Protein AF-A0A359GSQ2-F1 (afdb_monomer)

Radius of gyration: 12.94 Å; Cα contacts (8 Å, |Δi|>4): 41; chains: 1; bounding box: 30×23×33 Å

Mean predicted aligned error: 8.49 Å

Secondary structure (DSSP, 8-state):
----EEE----HHHHH-HHHHHHHHHHH--EEE---HHHHHHHHHHIIIIIS--

Structure (mmCIF, N/CA/C/O backbone):
data_AF-A0A359GSQ2-F1
#
_entry.id   AF-A0A359GSQ2-F1
#
loop_
_atom_site.group_PDB
_atom_site.id
_atom_site.type_symbol
_atom_site.label_atom_id
_atom_site.label_alt_id
_atom_site.label_comp_id
_atom_site.label_asym_id
_atom_site.label_entity_id
_atom_site.label_seq_id
_atom_site.pdbx_PDB_ins_code
_atom_site.Cartn_x
_atom_site.Cartn_y
_atom_site.Cartn_z
_atom_site.occupancy
_atom_site.B_iso_or_equiv
_atom_site.auth_seq_id
_atom_site.auth_comp_id
_atom_site.auth_asym_id
_atom_site.auth_atom_id
_atom_site.pdbx_PDB_model_num
ATOM 1 N N . ASP A 1 1 ? -25.022 4.563 -0.026 1.00 48.59 1 ASP A N 1
ATOM 2 C CA . ASP A 1 1 ? -24.270 3.327 -0.309 1.00 48.59 1 ASP A CA 1
ATOM 3 C C . ASP A 1 1 ? -23.418 2.940 0.887 1.00 48.59 1 ASP A C 1
ATOM 5 O O . ASP A 1 1 ? -22.653 3.772 1.358 1.00 48.59 1 ASP A O 1
ATOM 9 N N . ASN A 1 2 ? -23.591 1.726 1.418 1.00 61.50 2 ASN A N 1
ATOM 10 C CA . ASN A 1 2 ? -22.694 1.163 2.434 1.00 61.50 2 ASN A CA 1
ATOM 11 C C . ASN A 1 2 ? -21.543 0.465 1.707 1.00 61.50 2 ASN A C 1
ATOM 13 O O . ASN A 1 2 ? -21.729 -0.613 1.144 1.00 61.50 2 ASN A O 1
ATOM 17 N N . ILE A 1 3 ? -20.377 1.108 1.670 1.00 68.06 3 ILE A N 1
ATOM 18 C CA . ILE A 1 3 ? -19.157 0.506 1.133 1.00 68.06 3 ILE A CA 1
ATOM 19 C C . ILE A 1 3 ? -18.516 -0.296 2.265 1.00 68.06 3 ILE A C 1
ATOM 21 O O . ILE A 1 3 ? -17.978 0.292 3.195 1.00 68.06 3 ILE A O 1
ATOM 25 N N . ASN A 1 4 ? -18.585 -1.625 2.182 1.00 71.81 4 ASN A N 1
ATOM 26 C CA . ASN A 1 4 ? -18.037 -2.524 3.207 1.00 71.81 4 ASN A CA 1
ATOM 27 C C . ASN A 1 4 ? -16.627 -3.035 2.867 1.00 71.81 4 ASN A C 1
ATOM 29 O O . ASN A 1 4 ? -15.888 -3.413 3.770 1.00 71.81 4 ASN A O 1
ATOM 33 N N . CYS A 1 5 ? -16.240 -3.001 1.586 1.00 72.56 5 CYS A N 1
ATOM 34 C CA . CYS A 1 5 ? -14.913 -3.398 1.116 1.00 72.56 5 CYS A CA 1
ATOM 35 C C . CYS A 1 5 ? -14.385 -2.394 0.093 1.00 72.56 5 CYS A C 1
ATOM 37 O O . CYS A 1 5 ? -15.121 -1.979 -0.808 1.00 72.56 5 CYS A O 1
ATOM 39 N N . ILE A 1 6 ? -13.103 -2.046 0.201 1.00 78.62 6 ILE A N 1
ATOM 40 C CA . ILE A 1 6 ? -12.405 -1.198 -0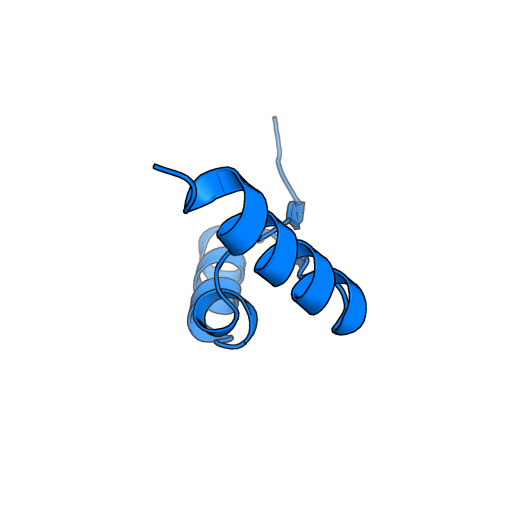.772 1.00 78.62 6 ILE A CA 1
ATOM 41 C C . ILE A 1 6 ? -11.107 -1.854 -1.243 1.00 78.62 6 ILE A C 1
ATOM 43 O O . ILE A 1 6 ? -10.387 -2.477 -0.463 1.00 78.62 6 ILE A O 1
ATOM 47 N N . GLY A 1 7 ? -10.795 -1.682 -2.527 1.00 75.94 7 GLY A N 1
ATOM 48 C CA . GLY A 1 7 ? -9.488 -2.024 -3.085 1.00 75.94 7 GLY A CA 1
ATOM 49 C C . GLY A 1 7 ? -8.517 -0.863 -2.897 1.00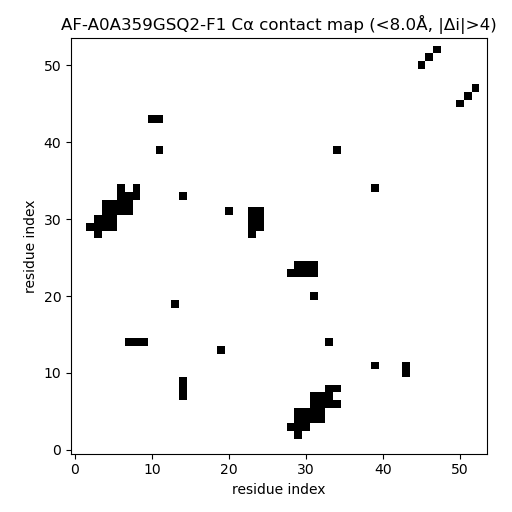 75.94 7 GLY A C 1
ATOM 50 O O . GLY A 1 7 ? -8.762 0.232 -3.405 1.00 75.94 7 GLY A O 1
ATOM 51 N N . LEU A 1 8 ? -7.422 -1.084 -2.169 1.00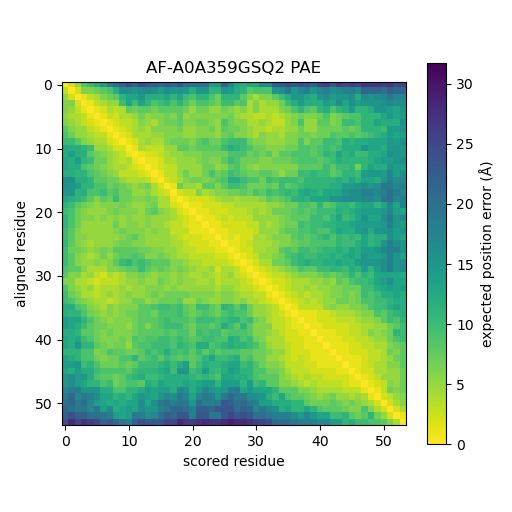 73.38 8 LEU A N 1
ATOM 52 C CA . LEU A 1 8 ? -6.375 -0.078 -1.991 1.00 73.38 8 LEU A CA 1
ATOM 53 C C . LEU A 1 8 ? -5.284 -0.285 -3.043 1.00 73.38 8 LEU A C 1
ATOM 55 O O . LEU A 1 8 ? -4.417 -1.145 -2.895 1.00 73.38 8 LEU A O 1
ATOM 59 N N . LEU A 1 9 ? -5.333 0.528 -4.095 1.00 68.75 9 LEU A N 1
ATOM 60 C CA . LEU A 1 9 ? -4.326 0.584 -5.151 1.00 68.75 9 LEU A CA 1
ATOM 61 C C . LEU A 1 9 ? -3.411 1.780 -4.891 1.00 68.75 9 LEU A C 1
ATOM 63 O O . LEU A 1 9 ? -3.863 2.920 -4.822 1.00 68.75 9 LEU A O 1
ATOM 67 N N . GLY A 1 10 ? -2.123 1.521 -4.705 1.00 67.94 10 GL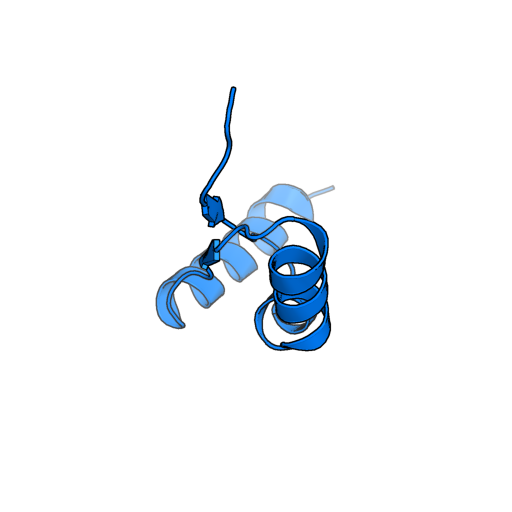Y A N 1
ATOM 68 C CA . GLY A 1 10 ? -1.146 2.551 -4.382 1.00 67.94 10 GLY A CA 1
ATOM 69 C C . GLY A 1 10 ? 0.268 2.033 -4.565 1.00 67.94 10 GLY A C 1
ATOM 70 O O . GLY A 1 10 ? 0.493 0.961 -5.119 1.00 67.94 10 GLY A O 1
ATOM 71 N N . THR A 1 11 ? 1.248 2.793 -4.091 1.00 64.81 11 THR A N 1
ATOM 72 C CA . THR A 1 11 ? 2.629 2.307 -4.098 1.00 64.81 11 THR A CA 1
ATOM 73 C C . THR A 1 11 ? 2.784 1.142 -3.121 1.00 64.81 11 THR A C 1
ATOM 75 O O . THR A 1 11 ? 2.034 1.018 -2.148 1.00 64.81 11 THR A O 1
ATOM 78 N N . ARG A 1 12 ? 3.804 0.306 -3.346 1.00 65.94 12 ARG A N 1
ATOM 79 C CA . ARG A 1 12 ? 4.139 -0.834 -2.482 1.00 65.94 12 ARG A CA 1
ATOM 80 C C . ARG A 1 12 ? 4.168 -0.457 -0.994 1.00 65.94 12 ARG A C 1
ATOM 82 O O . ARG A 1 12 ? 3.649 -1.203 -0.178 1.00 65.94 12 ARG A O 1
ATOM 89 N N . PHE A 1 13 ? 4.667 0.733 -0.655 1.00 64.38 13 PHE A N 1
ATOM 90 C CA . PHE A 1 13 ? 4.699 1.245 0.718 1.00 64.38 13 PHE A CA 1
ATOM 91 C C . PHE A 1 13 ? 3.309 1.428 1.336 1.00 64.38 13 PHE A C 1
ATOM 93 O O . PHE A 1 13 ? 3.101 1.066 2.489 1.00 64.38 13 PHE A O 1
ATOM 100 N N . THR A 1 14 ? 2.346 1.951 0.577 1.00 67.81 14 THR A N 1
ATOM 101 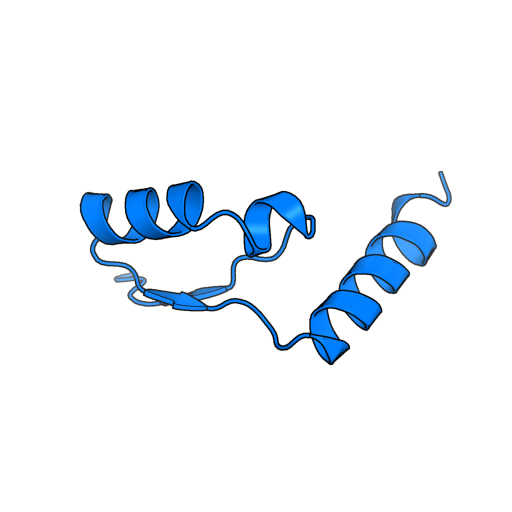C CA . THR A 1 14 ? 0.956 2.111 1.033 1.00 67.81 14 THR A CA 1
ATOM 102 C C . THR A 1 14 ? 0.235 0.763 1.145 1.00 67.81 14 THR A C 1
ATOM 104 O O . THR A 1 14 ? -0.652 0.604 1.979 1.00 67.81 14 THR A O 1
ATOM 107 N N . MET A 1 15 ? 0.630 -0.216 0.330 1.00 67.44 15 MET A N 1
ATOM 108 C CA . MET A 1 15 ? 0.055 -1.566 0.305 1.00 67.44 15 MET A CA 1
ATOM 109 C C . MET A 1 15 ? 0.655 -2.512 1.361 1.00 67.44 15 MET A C 1
ATOM 111 O O . MET A 1 15 ? -0.050 -3.407 1.835 1.00 67.44 15 MET A O 1
ATOM 115 N N . GLU A 1 16 ? 1.926 -2.327 1.733 1.00 65.62 16 GLU A N 1
ATOM 116 C CA . GLU A 1 16 ? 2.639 -3.118 2.751 1.00 65.62 16 GLU A CA 1
ATOM 117 C C . GLU A 1 16 ? 2.530 -2.524 4.162 1.00 65.62 16 GLU A C 1
ATOM 119 O O . GLU A 1 16 ? 2.608 -3.272 5.130 1.00 65.62 16 GLU A O 1
ATOM 124 N N . GLN A 1 17 ? 2.329 -1.210 4.324 1.00 67.44 17 GLN A N 1
ATOM 125 C CA . GLN A 1 17 ? 2.142 -0.637 5.659 1.00 67.44 17 GLN A CA 1
ATOM 126 C C . GLN A 1 17 ? 0.721 -0.880 6.177 1.00 67.44 17 GLN A C 1
ATOM 128 O O . GLN A 1 17 ? -0.225 -0.171 5.822 1.00 67.44 17 GLN A O 1
ATOM 133 N N . ASP A 1 18 ? 0.595 -1.824 7.109 1.00 67.25 18 ASP A N 1
ATOM 134 C CA . ASP A 1 18 ? -0.654 -2.126 7.819 1.00 67.25 18 ASP A CA 1
ATOM 135 C C . ASP A 1 18 ? -1.283 -0.905 8.501 1.00 67.25 18 ASP A C 1
ATOM 137 O O . ASP A 1 18 ? -2.499 -0.840 8.637 1.00 67.25 18 ASP A O 1
ATOM 141 N N . PHE A 1 19 ? -0.498 0.119 8.856 1.00 70.81 19 PHE A N 1
ATOM 142 C CA . PHE A 1 19 ? -1.000 1.339 9.498 1.00 70.81 19 PHE A CA 1
ATOM 143 C C . PHE A 1 19 ? -2.134 2.019 8.714 1.00 70.81 19 PHE A C 1
ATOM 145 O O . PHE A 1 19 ? -3.105 2.489 9.312 1.00 70.81 19 PHE A O 1
ATOM 152 N N . TYR A 1 20 ? -2.041 2.062 7.380 1.00 69.81 20 TYR A N 1
ATOM 153 C CA . TYR A 1 20 ? -3.067 2.708 6.557 1.00 69.81 20 TYR A CA 1
ATOM 154 C C . TYR A 1 20 ? -4.346 1.864 6.479 1.00 69.81 20 TYR A C 1
ATOM 156 O O . TYR A 1 20 ? -5.448 2.410 6.559 1.00 69.81 20 TYR A O 1
ATOM 164 N N . LYS A 1 21 ? -4.206 0.534 6.402 1.00 72.62 21 LYS A N 1
ATOM 165 C CA . LYS A 1 21 ? -5.336 -0.409 6.389 1.00 72.62 21 LYS A CA 1
ATOM 166 C C . LYS A 1 21 ? -6.039 -0.457 7.736 1.00 72.62 21 LYS A C 1
ATOM 168 O O . LYS A 1 21 ? -7.260 -0.312 7.788 1.00 72.62 21 LYS A O 1
ATOM 173 N N . SER A 1 22 ? -5.275 -0.587 8.818 1.00 74.81 22 SER A N 1
ATOM 174 C CA . SER A 1 22 ? -5.794 -0.619 10.185 1.00 74.81 22 SER A CA 1
ATOM 175 C C . SER A 1 22 ? -6.556 0.654 10.500 1.00 74.81 22 SER A C 1
ATOM 177 O O . SER A 1 22 ? -7.670 0.585 10.998 1.00 74.81 22 SER A O 1
ATOM 179 N N . ARG A 1 23 ? -6.048 1.824 10.096 1.00 79.62 23 ARG A N 1
ATOM 180 C CA . ARG A 1 23 ? -6.746 3.092 10.335 1.00 79.62 23 ARG A CA 1
ATOM 181 C C . ARG A 1 23 ? -8.092 3.190 9.614 1.00 79.62 23 ARG A C 1
ATOM 183 O O . ARG A 1 23 ? -9.010 3.794 10.162 1.00 79.62 23 ARG A O 1
ATOM 190 N N . ILE A 1 24 ? -8.218 2.634 8.407 1.00 75.62 24 ILE A N 1
ATOM 191 C CA . ILE A 1 24 ? -9.484 2.604 7.655 1.00 75.62 24 ILE A CA 1
ATOM 192 C C . ILE A 1 24 ? -10.442 1.578 8.268 1.00 75.62 24 ILE A C 1
ATOM 194 O O . ILE A 1 24 ? -11.609 1.892 8.498 1.00 75.62 24 ILE A O 1
ATOM 198 N N . THR A 1 25 ? -9.927 0.398 8.603 1.00 78.19 25 THR A N 1
ATOM 199 C CA . THR A 1 25 ? -10.701 -0.685 9.219 1.00 78.19 25 THR A CA 1
ATOM 200 C C . THR A 1 25 ? -11.223 -0.270 10.598 1.00 78.19 25 THR A C 1
ATOM 202 O O . THR A 1 25 ? -12.403 -0.429 10.878 1.00 78.19 25 THR A O 1
ATOM 205 N N . GLU A 1 26 ? -10.397 0.353 11.442 1.00 79.31 26 GLU A N 1
ATOM 206 C CA . GLU A 1 26 ? -10.797 0.823 12.776 1.00 79.31 26 GLU A CA 1
ATOM 207 C C . GLU A 1 26 ? -11.751 2.021 12.729 1.00 79.31 26 GLU A C 1
ATOM 209 O O . GLU A 1 26 ? -12.673 2.102 13.538 1.00 79.31 26 GLU A O 1
ATOM 214 N N . LYS A 1 27 ? -11.550 2.973 11.806 1.00 79.69 27 LYS A N 1
ATOM 215 C CA . LYS A 1 27 ? -12.414 4.165 11.734 1.00 79.69 27 LYS A CA 1
ATOM 216 C C . LYS A 1 27 ? -13.746 3.920 11.045 1.00 79.69 27 LYS A C 1
ATOM 218 O O . LYS A 1 27 ? -14.714 4.595 11.385 1.00 79.69 27 LYS A O 1
ATOM 223 N N . PHE A 1 28 ? -13.773 3.048 10.044 1.00 80.06 28 PHE A N 1
ATOM 224 C CA . PHE A 1 28 ? -14.930 2.895 9.166 1.00 80.06 28 PHE A CA 1
ATOM 225 C C . PHE A 1 28 ? -15.493 1.471 9.147 1.00 80.06 28 PHE A C 1
ATOM 227 O O . PHE A 1 28 ? -16.575 1.275 8.605 1.00 80.06 28 PHE A O 1
ATOM 234 N N . GLY A 1 29 ? -14.810 0.485 9.740 1.00 78.81 29 GLY A N 1
ATOM 235 C CA . GLY A 1 29 ? -15.235 -0.919 9.696 1.00 78.81 29 GLY A CA 1
ATOM 236 C C . GLY A 1 29 ? -15.137 -1.536 8.300 1.00 78.81 29 GLY A C 1
ATOM 237 O O . GLY A 1 29 ? -15.827 -2.509 8.021 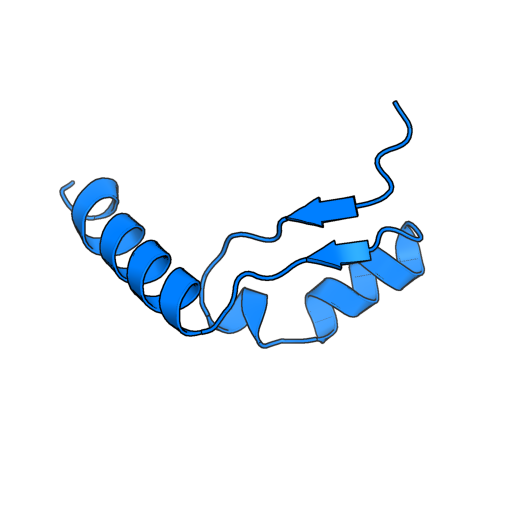1.00 78.81 29 GLY A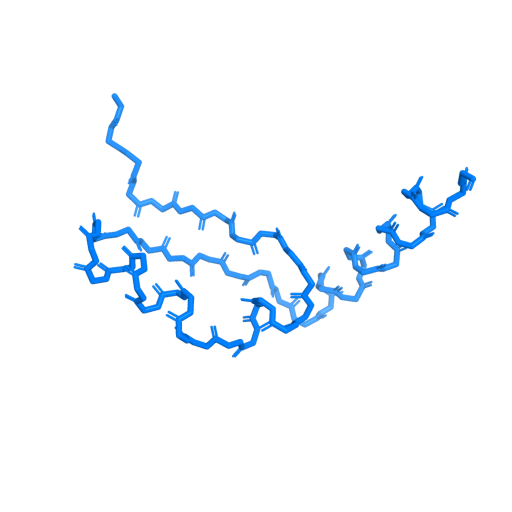 O 1
ATOM 238 N N . ILE A 1 30 ? -14.335 -0.938 7.414 1.00 81.00 30 ILE A N 1
ATOM 239 C CA . ILE A 1 30 ? -14.243 -1.310 6.000 1.00 81.00 30 ILE A CA 1
ATOM 240 C C . ILE A 1 30 ? -13.039 -2.218 5.800 1.00 81.00 30 ILE A C 1
ATOM 242 O O . ILE A 1 30 ? -11.924 -1.871 6.194 1.00 81.00 30 ILE A O 1
ATOM 246 N N . GLU A 1 31 ? -13.260 -3.352 5.144 1.00 77.25 31 GLU A N 1
ATOM 247 C CA . GLU A 1 31 ? -12.205 -4.298 4.809 1.00 77.25 31 GLU A CA 1
ATOM 248 C C . GLU A 1 31 ? -11.366 -3.769 3.636 1.00 77.25 31 GLU A C 1
ATOM 250 O O . GLU A 1 31 ? -11.896 -3.315 2.614 1.00 77.25 31 GLU A O 1
ATOM 255 N N . VAL A 1 32 ? -10.040 -3.799 3.788 1.00 78.00 32 VAL A N 1
ATOM 256 C CA . VAL A 1 32 ? -9.107 -3.295 2.774 1.00 78.00 32 VAL A CA 1
ATOM 257 C C . VAL A 1 32 ? -8.455 -4.462 2.050 1.00 78.00 32 VAL A C 1
ATOM 259 O O . VAL A 1 32 ? -7.601 -5.153 2.606 1.00 78.00 32 VAL A O 1
ATOM 262 N N . LEU A 1 33 ? -8.817 -4.636 0.782 1.00 79.00 33 LEU A N 1
ATOM 263 C CA . LEU A 1 33 ? -8.220 -5.639 -0.090 1.00 79.00 33 LEU A CA 1
ATOM 264 C C . LEU A 1 33 ? -7.004 -5.046 -0.798 1.00 79.00 33 LEU A C 1
ATOM 266 O O . LEU A 1 33 ? -7.059 -3.950 -1.366 1.00 79.00 33 LEU A O 1
ATOM 270 N N . VAL A 1 34 ? -5.897 -5.784 -0.757 1.00 75.62 34 VAL A N 1
ATOM 271 C CA . VAL A 1 34 ? -4.676 -5.463 -1.494 1.00 75.62 34 VAL A CA 1
ATOM 272 C C . VAL A 1 34 ? -4.391 -6.605 -2.463 1.00 75.62 34 VAL A C 1
ATOM 274 O O . VAL A 1 34 ? -4.401 -7.751 -2.020 1.00 75.62 34 VAL A O 1
ATOM 277 N N . PRO A 1 35 ? -4.127 -6.308 -3.745 1.00 75.06 35 PRO A N 1
ATOM 278 C CA . PRO A 1 35 ? -3.822 -7.325 -4.743 1.00 75.06 35 PRO A CA 1
ATOM 279 C C . PRO A 1 35 ? -2.572 -8.145 -4.397 1.00 75.06 35 PRO A C 1
ATOM 281 O O . PRO A 1 35 ? -1.686 -7.698 -3.648 1.00 75.06 35 PRO A O 1
ATOM 284 N N . GLU A 1 36 ? -2.522 -9.350 -4.957 1.00 76.38 36 GLU A N 1
ATOM 285 C CA . GLU A 1 36 ? -1.464 -10.342 -4.747 1.00 76.38 36 GLU A CA 1
ATOM 286 C C . GLU A 1 36 ? -0.091 -9.824 -5.238 1.00 76.38 36 GLU A C 1
ATOM 288 O O . GLU A 1 36 ? -0.015 -8.849 -5.993 1.00 76.38 36 GLU A O 1
ATOM 293 N N . PRO A 1 37 ? 1.034 -10.424 -4.804 1.00 75.69 37 PRO A N 1
ATOM 294 C CA . PRO A 1 37 ? 2.379 -9.959 -5.152 1.00 75.69 37 PRO A CA 1
ATOM 295 C C . PRO A 1 37 ? 2.608 -9.769 -6.659 1.00 75.69 37 PRO A C 1
ATOM 297 O O . PRO A 1 37 ? 3.179 -8.752 -7.052 1.00 75.69 37 PRO A O 1
ATOM 300 N N . ASP A 1 38 ? 2.130 -10.697 -7.489 1.00 76.31 38 ASP A N 1
ATOM 301 C CA . ASP A 1 38 ? 2.256 -10.638 -8.951 1.00 76.31 38 ASP A CA 1
ATOM 302 C C . ASP A 1 38 ? 1.436 -9.495 -9.566 1.00 76.31 38 ASP A C 1
ATOM 304 O O . ASP A 1 38 ? 1.911 -8.761 -10.435 1.00 76.31 38 ASP A O 1
ATOM 308 N N . GLU A 1 39 ? 0.226 -9.272 -9.055 1.00 73.44 39 GLU A N 1
ATOM 309 C CA . GLU A 1 39 ? -0.628 -8.160 -9.471 1.00 73.44 39 GLU A CA 1
ATOM 310 C C . GLU A 1 39 ? -0.032 -6.810 -9.059 1.00 73.44 39 GLU A C 1
ATOM 312 O O . GLU A 1 39 ? -0.130 -5.839 -9.807 1.00 73.44 39 GLU A O 1
ATOM 317 N N . ARG A 1 40 ? 0.649 -6.733 -7.906 1.00 73.62 40 ARG A N 1
ATOM 318 C CA . ARG A 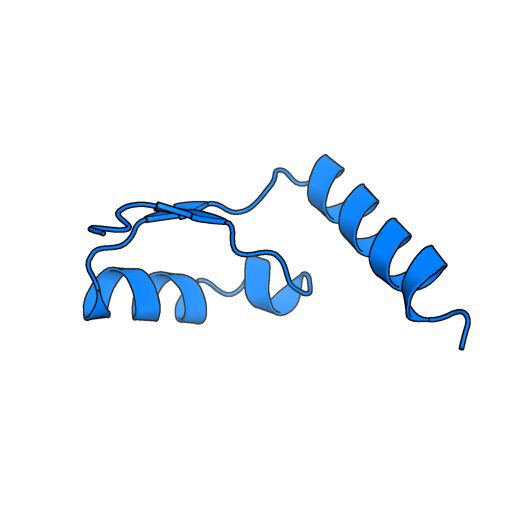1 40 ? 1.376 -5.519 -7.496 1.00 73.62 40 ARG A CA 1
ATOM 319 C C . ARG A 1 40 ? 2.542 -5.200 -8.426 1.00 73.62 40 ARG A C 1
ATOM 321 O O . ARG A 1 40 ? 2.807 -4.022 -8.651 1.00 73.62 40 ARG A O 1
ATOM 328 N N . ILE A 1 41 ? 3.232 -6.211 -8.956 1.00 74.12 41 ILE A N 1
ATOM 329 C CA . ILE A 1 41 ? 4.315 -6.017 -9.931 1.00 74.12 41 ILE A CA 1
ATOM 330 C C . ILE A 1 41 ? 3.745 -5.467 -11.237 1.00 74.12 41 ILE A C 1
ATOM 332 O O . ILE A 1 41 ? 4.268 -4.480 -11.752 1.00 74.12 41 ILE A O 1
ATOM 336 N N . LEU A 1 42 ? 2.645 -6.048 -11.726 1.00 79.00 42 LEU A N 1
ATOM 337 C CA . LEU A 1 42 ? 1.956 -5.550 -12.914 1.00 79.00 42 LEU A CA 1
ATOM 338 C C . LEU A 1 42 ? 1.464 -4.113 -12.713 1.00 79.00 42 LEU A C 1
ATOM 340 O O . LEU A 1 42 ? 1.706 -3.262 -13.560 1.00 79.00 42 LEU A O 1
ATOM 344 N N . LEU A 1 43 ? 0.831 -3.817 -11.575 1.00 76.25 43 LEU A N 1
ATOM 345 C CA . LEU A 1 43 ? 0.325 -2.479 -11.274 1.00 76.25 43 LEU A CA 1
ATOM 346 C C . LEU A 1 43 ? 1.459 -1.453 -11.170 1.00 76.25 43 LEU A C 1
ATOM 348 O O . LEU A 1 43 ? 1.335 -0.338 -11.664 1.00 76.25 43 LEU A O 1
ATOM 352 N N . HIS A 1 44 ? 2.577 -1.827 -10.542 1.00 71.56 44 HIS A N 1
ATOM 353 C CA . HIS A 1 44 ? 3.758 -0.974 -10.450 1.00 71.56 44 HIS A CA 1
ATOM 354 C C . HIS A 1 44 ? 4.368 -0.704 -11.827 1.00 71.56 44 HIS A C 1
ATOM 356 O O . HIS A 1 44 ? 4.729 0.437 -12.107 1.00 71.56 44 HIS A O 1
ATOM 362 N N . ALA A 1 45 ? 4.435 -1.730 -12.682 1.00 74.88 45 ALA A N 1
ATOM 363 C CA . ALA A 1 45 ? 4.865 -1.587 -14.065 1.00 74.88 45 ALA A CA 1
ATOM 364 C C . ALA A 1 45 ? 3.921 -0.651 -14.827 1.00 74.88 45 ALA A C 1
ATOM 366 O O . ALA A 1 45 ? 4.397 0.339 -15.347 1.00 74.88 45 ALA A O 1
ATOM 367 N N . VAL A 1 46 ? 2.603 -0.865 -14.794 1.00 76.69 46 VAL A N 1
ATOM 368 C CA . VAL A 1 46 ? 1.612 0.002 -15.464 1.00 76.69 46 VAL A CA 1
ATOM 369 C C . VAL A 1 46 ? 1.681 1.450 -14.967 1.00 76.69 46 VAL A C 1
ATOM 371 O O . VAL A 1 46 ? 1.632 2.371 -15.770 1.00 76.69 46 VAL A O 1
ATOM 374 N N . ILE A 1 47 ? 1.851 1.695 -13.663 1.00 72.00 47 ILE A N 1
ATOM 375 C CA . ILE A 1 47 ? 1.991 3.065 -13.141 1.00 72.00 47 ILE A CA 1
ATOM 376 C C . ILE A 1 47 ? 3.253 3.742 -13.700 1.00 72.00 47 ILE A C 1
ATOM 378 O O . ILE A 1 47 ? 3.197 4.903 -14.093 1.00 72.00 47 ILE A O 1
ATOM 382 N N . TYR A 1 48 ? 4.384 3.042 -13.762 1.00 66.25 48 TYR A N 1
ATOM 383 C CA . TYR A 1 48 ? 5.614 3.610 -14.323 1.00 66.25 48 TYR A CA 1
ATOM 384 C C . TYR A 1 48 ? 5.590 3.714 -15.852 1.00 66.25 48 TYR A C 1
ATOM 386 O O . TYR A 1 48 ? 6.114 4.678 -16.402 1.00 66.25 48 TYR A O 1
ATOM 394 N N . ASP A 1 49 ? 4.992 2.740 -16.526 1.00 65.94 49 ASP A N 1
ATOM 395 C CA . ASP A 1 49 ? 4.974 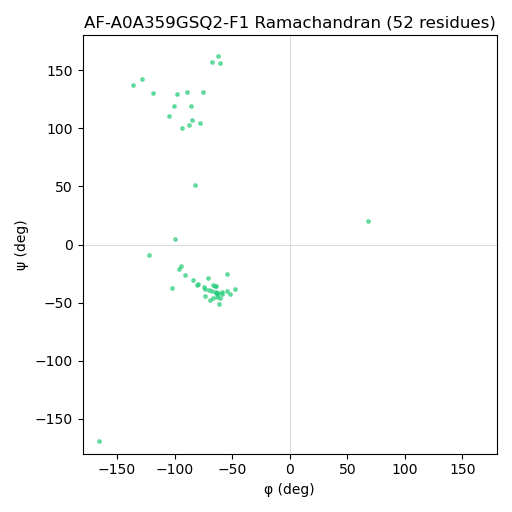2.637 -17.983 1.00 65.94 49 ASP A CA 1
ATOM 396 C C . ASP A 1 49 ? 3.909 3.559 -18.589 1.00 65.94 49 ASP A C 1
ATOM 398 O O . ASP A 1 49 ? 4.148 4.165 -19.622 1.00 65.94 49 ASP A O 1
ATOM 402 N N . GLU A 1 50 ? 2.765 3.757 -17.924 1.00 63.38 50 GLU A N 1
ATOM 403 C CA . GLU A 1 50 ? 1.668 4.581 -18.450 1.00 63.38 50 GLU A CA 1
ATOM 404 C C . GLU A 1 50 ? 1.581 5.979 -17.820 1.00 63.38 50 GLU A C 1
ATOM 406 O O . GLU A 1 50 ? 1.279 6.939 -18.529 1.00 63.38 50 GLU A O 1
ATOM 411 N N . LEU A 1 51 ? 1.843 6.143 -16.513 1.00 59.69 51 LEU A N 1
ATOM 412 C CA . LEU A 1 51 ? 1.675 7.443 -15.832 1.00 59.69 51 LEU A CA 1
ATOM 413 C C . LEU A 1 51 ? 2.966 8.277 -15.750 1.00 59.69 51 LEU A C 1
ATOM 415 O O . LEU A 1 51 ? 2.874 9.485 -15.538 1.00 59.69 51 LEU A O 1
ATOM 419 N N . CYS A 1 52 ? 4.152 7.680 -15.924 1.00 54.69 52 CYS A N 1
ATOM 420 C CA . CYS A 1 52 ? 5.437 8.403 -15.938 1.00 54.69 52 CYS A CA 1
ATOM 421 C C . CYS A 1 52 ? 5.996 8.693 -17.347 1.00 54.69 52 CYS A C 1
ATOM 423 O O . CYS A 1 52 ? 7.080 9.264 -17.449 1.00 54.69 52 CYS A O 1
ATOM 425 N N . LEU A 1 53 ? 5.264 8.382 -18.425 1.00 55.44 53 LEU A N 1
ATOM 426 C CA . LEU A 1 53 ? 5.552 8.866 -19.787 1.00 55.44 53 LEU A CA 1
ATOM 427 C C . LEU A 1 53 ? 4.987 10.284 -20.018 1.00 55.44 53 LEU A C 1
ATOM 429 O O . LEU A 1 53 ? 4.265 10.533 -20.985 1.00 55.44 53 LEU A O 1
ATOM 433 N N . GLY A 1 54 ? 5.303 11.202 -19.102 1.00 48.09 54 GLY A N 1
ATOM 434 C CA . GLY A 1 54 ? 5.000 12.633 -19.196 1.00 48.09 54 GLY A CA 1
ATOM 435 C C . GLY A 1 54 ? 6.265 13.466 -19.130 1.00 48.09 54 GLY A C 1
ATOM 436 O O . GLY A 1 54 ? 6.891 13.461 -18.047 1.00 48.09 54 GLY A O 1
#

Nearest PDB structures (foldseek):
  5hqt-assembly1_A  TM=8.128E-01  e=1.915E-05  Escherichia coli O157:H7 str. SS52
  5elm-assembly2_D  TM=7.914E-01  e=2.596E-05  Escherichia coli
  3ojc-assembly1_A  TM=7.749E-01  e=2.596E-05  Yersinia pestis CO92
  4o2x-assembly1_A  TM=4.379E-01  e=2.327E+00  Escherichia coli K-12

pLDDT: mean 71.05, std 7.63, range [48.09, 81.0]

Solvent-accessible surface area (backbone atoms only — not comparable to full-atom values): 3352 Å² total; per-residue (Å²): 134,90,75,54,66,46,77,58,84,70,55,70,66,65,64,67,40,58,68,61,47,49,54,43,29,73,75,68,69,26,47,70,47,63,75,54,75,70,54,47,50,51,51,52,46,48,49,53,65,66,69,59,76,115

Sequence (54 aa):
DNINCIGLLGTRFTMEQDFYKSRITEKFGIEVLVPEPDERILLHAVIYDELCLG

Foldseek 3Di:
DQQQEDEDDDAPCCLPPCVNQCVCCVPRVHHYDYDDPVVNVVSVCCCCVPVVPD